Protein AF-A0A8T3QT41-F1 (afdb_monomer)

Solvent-accessible surface area (backbone atoms only — not comparable to full-atom values): 5855 Å² total; per-residue (Å²): 135,84,54,70,52,58,56,43,15,52,53,21,19,53,36,13,30,51,14,40,56,33,34,73,79,41,50,71,59,10,50,48,42,38,47,65,46,46,56,60,19,72,75,37,98,46,26,55,31,20,47,10,18,23,28,29,19,26,12,50,39,44,42,52,52,53,52,53,53,50,53,51,36,54,59,48,43,71,42,91,97,44,83,65,88,76,78,90,54,66,68,60,49,49,51,20,50,51,34,24,52,50,8,49,53,34,41,50,51,51,57,57,53,69,71,76,109

Mean predicted aligned error: 5.55 Å

pLDDT: mean 87.17, std 6.77, range [58.0, 96.62]

Sequence (117 aa):
MIRPAARVWIACLLAGASGGVLTLVLPPLGLLLVAAGALPAVVSDTRYAALGGLLTGLGATWLVLIGAANARCESFNSLPGQECVGPDLGPWLTIGGAMLAAGVLLSVGVLVRGRRS

Secondary structure (DSSP, 8-state):
---HHHHHHHHHHHHHHHHHHHHHH-HHHHHHHHHHHHHHHHHSTTHHHHHHHHHHHHHHHHHHHHHHHHHHHHHHHTSTT----PPP-HHHHHHHHHHHHHHHHHHHHHHHHHHH-

Radius of gyration: 16.99 Å; Cα contacts (8 Å, |Δi|>4): 153; chains: 1; bounding box: 44×25×52 Å

Foldseek 3Di:
DDDPLQVLLQVLLVLLQVLLVCCVVPVVVSVVSLVVQQVVLVVDPSVLSSLLSNLQNNLVNQLVVVVVVVVVQVVQVVDPPGHDDDDDCVVSNVSSVVSNVSSPVSNVVVVVVVVVD

Nearest PDB structures (foldseek):
  6bug-assembly1_C  TM=3.843E-01  e=5.637E+00  Streptococcus thermophilus
  5sv0-assembly2_J  TM=4.053E-01  e=6.990E+00  Escherichia coli DH1

Structure (mmCIF, N/CA/C/O backbone):
data_AF-A0A8T3QT41-F1
#
_entry.id   AF-A0A8T3QT41-F1
#
loop_
_atom_site.group_PDB
_atom_site.id
_atom_site.type_symbol
_atom_site.label_atom_id
_atom_site.label_alt_id
_atom_site.label_comp_id
_atom_site.label_asym_id
_atom_site.label_entity_id
_atom_site.label_seq_id
_atom_site.pdbx_PDB_ins_code
_atom_site.Cartn_x
_atom_site.Cartn_y
_atom_site.Cartn_z
_atom_site.occupancy
_atom_site.B_iso_or_equiv
_atom_site.auth_seq_id
_atom_site.auth_comp_id
_atom_site.auth_asym_id
_atom_site.auth_atom_id
_atom_site.pdbx_PDB_model_num
ATOM 1 N N . MET A 1 1 ? -20.907 13.654 10.951 1.00 62.56 1 MET A N 1
ATOM 2 C CA . MET A 1 1 ? -19.764 13.340 11.841 1.00 62.56 1 MET A CA 1
ATOM 3 C C . MET A 1 1 ? -19.082 12.070 11.350 1.00 62.56 1 MET A C 1
ATOM 5 O O . MET A 1 1 ? -19.752 11.057 11.208 1.00 62.56 1 MET A O 1
ATOM 9 N N . ILE A 1 2 ? -17.786 12.120 11.035 1.00 68.75 2 ILE A N 1
ATOM 10 C CA . ILE A 1 2 ? -17.018 10.940 10.596 1.00 68.75 2 ILE A CA 1
ATOM 11 C C . ILE A 1 2 ? -16.771 10.042 11.816 1.00 68.75 2 ILE A C 1
ATOM 13 O O . ILE A 1 2 ? -16.268 10.532 12.827 1.00 68.75 2 ILE A O 1
ATOM 17 N N . ARG A 1 3 ? -17.116 8.748 11.725 1.00 81.81 3 ARG A N 1
ATOM 18 C CA . ARG A 1 3 ? -16.869 7.759 12.791 1.00 81.81 3 ARG A CA 1
ATOM 19 C C . ARG A 1 3 ? -15.363 7.702 13.125 1.00 81.81 3 ARG A C 1
ATOM 21 O O . ARG A 1 3 ? -14.553 7.774 12.199 1.00 81.81 3 ARG A O 1
ATOM 28 N N . PRO A 1 4 ? -14.962 7.523 14.398 1.00 82.56 4 PRO A N 1
ATOM 29 C CA . PRO A 1 4 ? -13.550 7.515 14.805 1.00 82.56 4 PRO A CA 1
ATOM 30 C C . PRO A 1 4 ? -12.711 6.496 14.017 1.00 82.56 4 PRO A C 1
ATOM 32 O O . PRO A 1 4 ? -11.625 6.826 13.551 1.00 82.56 4 PRO A O 1
ATOM 35 N N . ALA A 1 5 ? -13.268 5.313 13.738 1.00 83.12 5 ALA A N 1
ATOM 36 C CA . ALA A 1 5 ? -12.617 4.282 12.926 1.00 83.12 5 ALA A CA 1
ATOM 37 C C . ALA A 1 5 ? -12.281 4.738 11.493 1.00 83.12 5 ALA A C 1
ATOM 39 O O . ALA A 1 5 ? -11.233 4.377 10.968 1.00 83.12 5 ALA A O 1
ATOM 40 N N . ALA A 1 6 ? -13.133 5.555 10.865 1.00 85.50 6 ALA A N 1
ATOM 41 C CA . ALA A 1 6 ? -12.882 6.057 9.515 1.00 85.50 6 ALA A CA 1
ATOM 42 C C . ALA A 1 6 ? -11.762 7.109 9.500 1.00 85.50 6 ALA A C 1
ATOM 44 O O . ALA A 1 6 ? -10.945 7.112 8.586 1.00 85.50 6 ALA A O 1
ATOM 45 N N . ARG A 1 7 ? -11.669 7.961 10.533 1.00 88.00 7 ARG A N 1
ATOM 46 C CA . ARG A 1 7 ? -10.552 8.916 10.665 1.00 88.00 7 ARG A CA 1
ATOM 47 C C . ARG A 1 7 ? -9.216 8.192 10.819 1.00 88.00 7 ARG A C 1
ATOM 49 O O . ARG A 1 7 ? -8.263 8.541 10.132 1.00 88.00 7 ARG A O 1
ATOM 56 N N . VAL A 1 8 ? -9.175 7.170 11.676 1.00 88.00 8 VAL A N 1
ATOM 57 C CA . VAL A 1 8 ? -7.978 6.342 11.887 1.00 88.00 8 VAL A CA 1
ATOM 58 C C . VAL A 1 8 ? -7.591 5.608 10.603 1.00 88.00 8 VAL A C 1
ATOM 60 O O . VAL A 1 8 ? -6.428 5.633 10.217 1.00 88.00 8 VAL A O 1
ATOM 63 N N . TRP A 1 9 ? -8.563 5.024 9.897 1.00 90.62 9 TRP A N 1
ATOM 64 C CA . TRP A 1 9 ? -8.316 4.359 8.617 1.00 90.62 9 TRP A CA 1
ATOM 65 C C . TRP A 1 9 ? -7.695 5.306 7.582 1.00 90.62 9 TRP A C 1
ATOM 67 O O . TRP A 1 9 ? -6.684 4.959 6.978 1.00 90.62 9 TRP A O 1
ATOM 77 N N . ILE A 1 10 ? -8.242 6.520 7.418 1.00 89.56 10 ILE A N 1
ATOM 78 C CA . ILE A 1 10 ? -7.706 7.521 6.477 1.00 89.56 10 ILE A CA 1
ATOM 79 C C . ILE A 1 10 ? -6.289 7.939 6.883 1.00 89.56 10 ILE A C 1
ATOM 81 O O . ILE A 1 10 ? -5.403 7.980 6.033 1.00 89.56 10 ILE A O 1
ATOM 85 N N . ALA A 1 11 ? -6.055 8.221 8.168 1.00 88.94 11 ALA A N 1
ATOM 86 C CA . ALA A 1 11 ? -4.734 8.610 8.659 1.00 88.94 11 ALA A CA 1
ATOM 87 C C . ALA A 1 11 ? -3.686 7.519 8.389 1.00 88.94 11 ALA A C 1
ATOM 89 O O . ALA A 1 11 ? -2.609 7.809 7.870 1.00 88.94 11 ALA A O 1
ATOM 90 N N . CYS A 1 12 ? -4.021 6.257 8.664 1.00 87.31 12 CYS A N 1
ATOM 91 C CA . CYS A 1 12 ? -3.136 5.129 8.395 1.00 87.31 12 CYS A CA 1
ATOM 92 C C . CYS A 1 12 ? -2.959 4.857 6.896 1.00 87.31 12 CYS A C 1
ATOM 94 O O . CYS A 1 12 ? -1.862 4.492 6.487 1.00 87.31 12 CYS A O 1
ATOM 96 N N . LEU A 1 13 ? -3.983 5.074 6.066 1.00 89.00 13 LEU A N 1
ATOM 97 C CA . LEU A 1 13 ? -3.851 4.989 4.610 1.00 89.00 13 LEU A CA 1
ATOM 98 C C . LEU A 1 13 ? -2.866 6.021 4.078 1.00 89.00 13 LEU A C 1
ATOM 100 O O . LEU A 1 13 ? -1.983 5.673 3.297 1.00 89.00 13 LEU A O 1
ATOM 104 N N . LEU A 1 14 ? -2.979 7.270 4.530 1.00 90.81 14 LEU A N 1
ATOM 105 C CA . LEU A 1 14 ? -2.045 8.325 4.152 1.00 90.81 14 LEU A CA 1
ATOM 106 C C . LEU A 1 14 ? -0.631 8.021 4.657 1.00 90.81 14 LEU A C 1
ATOM 108 O O . LEU A 1 14 ? 0.327 8.210 3.910 1.00 90.81 14 LEU A O 1
ATOM 112 N N . ALA A 1 15 ? -0.488 7.498 5.877 1.00 88.19 15 ALA A N 1
ATOM 113 C CA . ALA A 1 15 ? 0.805 7.070 6.413 1.00 88.19 15 ALA A CA 1
ATOM 114 C C . ALA A 1 15 ? 1.411 5.915 5.597 1.00 88.19 15 ALA A C 1
ATOM 116 O O . ALA A 1 15 ? 2.596 5.942 5.285 1.00 88.19 15 ALA A O 1
ATOM 117 N N . GLY A 1 16 ? 0.603 4.935 5.186 1.00 87.06 16 GLY A N 1
ATOM 118 C CA . GLY A 1 16 ? 1.043 3.827 4.335 1.00 87.06 16 GLY A CA 1
ATOM 119 C C . GLY A 1 16 ? 1.456 4.293 2.940 1.00 87.06 16 GLY A C 1
ATOM 120 O O . GLY A 1 16 ? 2.512 3.902 2.449 1.00 87.06 16 GLY A O 1
ATOM 121 N N . ALA A 1 17 ? 0.666 5.177 2.330 1.00 90.00 17 ALA A N 1
ATOM 122 C CA . ALA A 1 17 ? 0.953 5.724 1.008 1.00 90.00 17 ALA A CA 1
ATOM 123 C C . ALA A 1 17 ? 2.205 6.617 1.010 1.00 90.00 17 ALA A C 1
ATOM 125 O O . ALA A 1 17 ? 3.102 6.441 0.189 1.00 90.00 17 ALA A O 1
ATOM 126 N N . SER A 1 18 ? 2.304 7.551 1.959 1.00 88.31 18 SER A N 1
ATOM 127 C CA . SER A 1 18 ? 3.487 8.412 2.105 1.00 88.31 18 SER A CA 1
ATOM 128 C C . SER A 1 18 ? 4.723 7.611 2.504 1.00 88.31 18 SER A C 1
ATOM 130 O O . SER A 1 18 ? 5.784 7.825 1.925 1.00 88.31 18 SER A O 1
ATOM 132 N N . GLY A 1 19 ? 4.571 6.641 3.410 1.00 84.31 19 GLY A N 1
ATOM 133 C CA . GLY A 1 19 ? 5.605 5.680 3.774 1.00 84.31 19 GLY A CA 1
ATOM 134 C C . GLY A 1 19 ? 6.153 4.967 2.544 1.00 84.31 19 GLY A C 1
ATOM 135 O O . GLY A 1 19 ? 7.352 5.039 2.319 1.00 84.31 19 GLY A O 1
ATOM 136 N N . GLY A 1 20 ? 5.282 4.394 1.704 1.00 81.56 20 GLY A N 1
ATOM 137 C CA . GLY A 1 20 ? 5.666 3.698 0.472 1.00 81.56 20 GLY A CA 1
ATOM 138 C C . GLY A 1 20 ? 6.441 4.563 -0.528 1.00 81.56 20 GLY A C 1
ATOM 139 O O . GLY A 1 20 ? 7.408 4.090 -1.121 1.00 81.56 20 GLY A O 1
ATOM 140 N N . VAL A 1 21 ? 6.063 5.837 -0.685 1.00 85.25 21 VAL A N 1
ATOM 141 C CA . VAL A 1 21 ? 6.826 6.790 -1.513 1.00 85.25 21 VAL A CA 1
ATOM 142 C C . VAL A 1 21 ? 8.167 7.124 -0.861 1.00 85.25 21 VAL A C 1
ATOM 144 O O . VAL A 1 21 ? 9.195 7.138 -1.537 1.00 85.25 21 VAL A O 1
ATOM 147 N N . LEU A 1 22 ? 8.187 7.371 0.450 1.00 85.19 22 LEU A N 1
ATOM 148 C CA . LEU A 1 22 ? 9.419 7.698 1.163 1.00 85.19 22 LEU A CA 1
ATOM 149 C C . LEU A 1 22 ? 10.423 6.550 1.143 1.00 85.19 22 LEU A C 1
ATOM 151 O O . LEU A 1 22 ? 11.612 6.833 1.044 1.00 85.19 22 LEU A O 1
ATOM 155 N N . THR A 1 23 ? 9.995 5.286 1.185 1.00 80.44 23 THR A N 1
ATOM 156 C CA . THR A 1 23 ? 10.925 4.147 1.137 1.00 80.44 23 THR A CA 1
ATOM 157 C C . THR A 1 23 ? 11.733 4.104 -0.157 1.00 80.44 23 THR A C 1
ATOM 159 O O . THR A 1 23 ? 12.845 3.588 -0.147 1.00 80.44 23 THR A O 1
ATOM 162 N N . LEU A 1 24 ? 11.208 4.653 -1.258 1.00 78.69 24 LEU A N 1
ATOM 163 C CA . LEU A 1 24 ? 11.953 4.759 -2.514 1.00 78.69 24 LEU A CA 1
ATOM 164 C C . LEU A 1 24 ? 13.029 5.841 -2.477 1.00 78.69 24 LEU A C 1
ATOM 166 O O . LEU A 1 24 ? 14.089 5.665 -3.067 1.00 78.69 24 LEU A O 1
ATOM 170 N N . VAL A 1 25 ? 12.740 6.973 -1.834 1.00 85.81 25 VAL A N 1
ATOM 171 C CA . VAL A 1 25 ? 13.663 8.116 -1.800 1.00 85.81 25 VAL A CA 1
ATOM 172 C C . VAL A 1 25 ? 14.701 7.923 -0.698 1.00 85.81 25 VAL A C 1
ATOM 174 O O . VAL A 1 25 ? 15.895 8.099 -0.921 1.00 85.81 25 VAL A O 1
ATOM 177 N N . LEU A 1 26 ? 14.240 7.546 0.494 1.00 87.25 26 LEU A N 1
ATOM 178 C CA . LEU A 1 26 ? 15.021 7.331 1.706 1.00 87.25 26 LEU A CA 1
ATOM 179 C C . LEU A 1 26 ? 14.486 6.078 2.431 1.00 87.25 26 LEU A C 1
ATOM 181 O O . LEU A 1 26 ? 13.632 6.194 3.320 1.00 87.25 26 LEU A O 1
ATOM 185 N N . PRO A 1 27 ? 15.016 4.880 2.112 1.00 82.06 27 PRO A N 1
ATOM 186 C CA . PRO A 1 27 ? 14.565 3.612 2.687 1.00 82.06 27 PRO A CA 1
ATOM 187 C C . PRO A 1 27 ? 14.381 3.598 4.218 1.00 82.06 27 PRO A C 1
ATO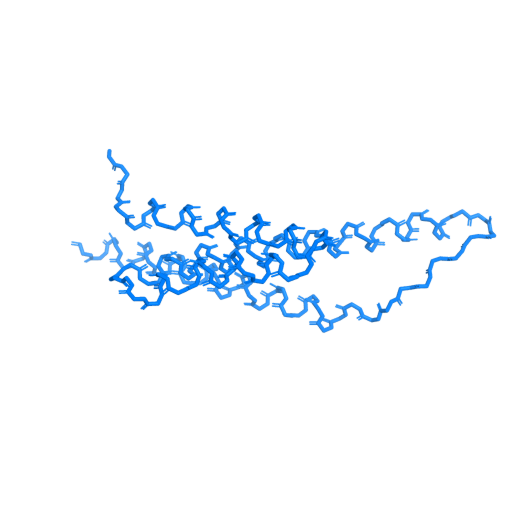M 189 O O . PRO A 1 27 ? 13.318 3.165 4.674 1.00 82.06 27 PRO A O 1
ATOM 192 N N . PRO A 1 28 ? 15.329 4.101 5.042 1.00 83.75 28 PRO A N 1
ATOM 193 C CA . PRO A 1 28 ? 15.175 4.049 6.498 1.00 83.75 28 PRO A CA 1
ATOM 194 C C . PRO A 1 28 ? 14.049 4.955 7.018 1.00 83.75 28 PRO A C 1
ATOM 196 O O . PRO A 1 28 ? 13.374 4.602 7.983 1.00 83.75 28 PRO A O 1
ATOM 199 N N . LEU A 1 29 ? 13.804 6.100 6.370 1.00 77.75 29 LEU A N 1
ATOM 200 C CA . LEU A 1 29 ? 12.734 7.028 6.748 1.00 77.75 29 LEU A CA 1
ATOM 201 C C . LEU A 1 29 ? 11.352 6.473 6.395 1.00 77.75 29 LEU A C 1
ATOM 203 O O . LEU A 1 29 ? 10.436 6.582 7.207 1.00 77.75 29 LEU A O 1
ATOM 207 N N . GLY A 1 30 ? 11.209 5.835 5.229 1.00 78.56 30 GLY A N 1
ATOM 208 C CA . GLY A 1 30 ? 9.965 5.154 4.855 1.00 78.56 30 GLY A CA 1
ATOM 209 C C . GLY A 1 30 ? 9.597 4.048 5.847 1.00 78.56 30 GLY A C 1
ATOM 210 O O . GLY A 1 30 ? 8.468 4.004 6.336 1.00 78.56 30 GLY A O 1
ATOM 211 N N . LEU A 1 31 ? 10.575 3.219 6.231 1.00 79.56 31 LEU A N 1
ATOM 212 C CA . LEU A 1 31 ? 10.398 2.181 7.254 1.00 79.56 31 LEU A CA 1
ATOM 213 C C . LEU A 1 31 ? 10.005 2.758 8.618 1.00 79.56 31 LEU A C 1
ATOM 215 O O . LEU A 1 31 ? 9.095 2.230 9.257 1.00 79.56 31 LEU A O 1
ATOM 219 N N . LEU A 1 32 ? 10.635 3.856 9.048 1.00 81.69 32 LEU A N 1
ATOM 220 C CA . LEU A 1 32 ? 10.275 4.554 10.287 1.00 81.69 32 LEU A CA 1
ATOM 221 C C . LEU A 1 32 ? 8.835 5.068 10.261 1.00 81.69 32 LEU A C 1
ATOM 223 O O . LEU A 1 32 ? 8.134 4.952 11.261 1.00 81.69 32 LEU A O 1
ATOM 227 N N . LEU A 1 33 ? 8.374 5.601 9.130 1.00 79.88 33 LEU A N 1
ATOM 228 C CA . LEU A 1 33 ? 7.021 6.142 8.987 1.00 79.88 33 LEU A CA 1
ATOM 229 C C . LEU A 1 33 ? 5.967 5.028 8.999 1.00 79.88 33 LEU A C 1
ATOM 231 O O . LEU A 1 33 ? 4.942 5.144 9.674 1.00 79.88 33 LEU A O 1
ATOM 235 N N . VAL A 1 34 ? 6.259 3.907 8.334 1.00 79.75 34 VAL A N 1
ATOM 236 C CA . VAL A 1 34 ? 5.425 2.700 8.401 1.00 79.75 34 VAL A CA 1
ATOM 237 C C . VAL A 1 34 ? 5.398 2.143 9.826 1.00 79.75 34 VAL A C 1
ATOM 239 O O . VAL A 1 34 ? 4.318 1.837 10.325 1.00 79.75 34 VAL A O 1
ATOM 242 N N . ALA A 1 35 ? 6.539 2.067 10.517 1.00 81.31 35 ALA A N 1
ATOM 243 C CA . ALA A 1 35 ? 6.611 1.605 11.905 1.00 81.31 35 ALA A CA 1
ATOM 244 C C . ALA A 1 35 ? 5.859 2.539 12.868 1.00 81.31 35 ALA A C 1
ATOM 246 O O . ALA A 1 35 ? 5.107 2.068 13.723 1.00 81.31 35 ALA A O 1
ATOM 247 N N . ALA A 1 36 ? 5.997 3.854 12.689 1.00 79.38 36 ALA A N 1
ATOM 248 C CA . ALA A 1 36 ? 5.290 4.871 13.462 1.00 79.38 36 ALA A CA 1
ATOM 249 C C . ALA A 1 36 ? 3.775 4.841 13.221 1.00 79.38 36 ALA A C 1
ATOM 251 O O . ALA A 1 36 ? 3.017 5.166 14.129 1.00 79.38 36 ALA A O 1
ATOM 252 N N . GLY A 1 37 ? 3.320 4.430 12.034 1.00 74.88 37 GLY A N 1
ATOM 253 C CA . GLY A 1 37 ? 1.905 4.170 11.758 1.00 74.88 37 GLY A CA 1
ATOM 254 C C . GLY A 1 37 ? 1.424 2.816 12.291 1.00 74.88 37 GLY A C 1
ATOM 255 O O . GLY A 1 37 ? 0.295 2.704 12.768 1.00 74.88 37 GLY A O 1
ATOM 256 N N . ALA A 1 38 ? 2.276 1.790 12.242 1.00 78.88 38 ALA A N 1
ATOM 257 C CA . ALA A 1 38 ? 1.955 0.430 12.658 1.00 78.88 38 ALA A CA 1
ATOM 258 C C . ALA A 1 38 ? 1.845 0.296 14.180 1.00 78.88 38 ALA A C 1
ATOM 260 O O . ALA A 1 38 ? 0.876 -0.279 14.662 1.00 78.88 38 ALA A O 1
ATOM 261 N N . LEU A 1 39 ? 2.786 0.856 14.945 1.00 79.75 39 LEU A N 1
ATOM 262 C CA . LEU A 1 39 ? 2.803 0.785 16.411 1.00 79.75 39 LEU A CA 1
ATOM 263 C C . LEU A 1 39 ? 1.478 1.231 17.058 1.00 79.75 39 LEU A C 1
ATOM 265 O O . LEU A 1 39 ? 0.852 0.406 17.726 1.00 79.75 39 LEU A O 1
ATOM 269 N N . PRO A 1 40 ? 0.983 2.465 16.833 1.00 72.12 40 PRO A N 1
ATOM 270 C CA . PRO A 1 40 ? -0.298 2.912 17.372 1.00 72.12 40 PRO A CA 1
ATOM 271 C C . PRO A 1 40 ? -1.484 2.131 16.789 1.00 72.12 40 PRO A C 1
ATOM 273 O O . PRO A 1 40 ? -2.490 1.951 17.476 1.00 72.12 40 PRO A O 1
ATOM 276 N N . ALA A 1 41 ? -1.371 1.610 15.560 1.00 75.88 41 ALA A N 1
ATOM 277 C CA . ALA A 1 41 ? -2.394 0.743 14.985 1.00 75.88 41 ALA A CA 1
ATOM 278 C C . ALA A 1 41 ? -2.580 -0.539 15.809 1.00 75.88 41 ALA A C 1
ATOM 280 O O . ALA A 1 41 ? -3.723 -0.933 16.037 1.00 75.88 41 ALA A O 1
ATOM 281 N N . VAL A 1 42 ? -1.498 -1.160 16.301 1.00 78.44 42 VAL A N 1
ATOM 282 C CA . VAL A 1 42 ? -1.585 -2.420 17.064 1.00 78.44 42 VAL A CA 1
ATOM 283 C C . VAL A 1 42 ? -2.180 -2.219 18.461 1.00 78.44 42 VAL A C 1
ATOM 285 O O . VAL A 1 42 ? -2.887 -3.100 18.947 1.00 78.44 42 VAL A O 1
ATOM 288 N N . VAL A 1 43 ? -1.933 -1.065 19.093 1.00 82.38 43 VAL A N 1
ATOM 289 C CA . VAL A 1 43 ? -2.401 -0.775 20.464 1.00 82.38 43 VAL A CA 1
ATOM 290 C C . VAL A 1 43 ? -3.774 -0.098 20.537 1.00 82.38 43 VAL A C 1
ATOM 292 O O . VAL A 1 43 ? -4.326 0.022 21.625 1.00 82.38 43 VAL A O 1
ATOM 295 N N . SER A 1 44 ? -4.355 0.335 19.412 1.00 79.88 44 SER A N 1
ATOM 296 C CA . SER A 1 44 ? -5.677 0.982 19.406 1.00 79.88 44 SER A CA 1
ATOM 297 C C . SER A 1 44 ? -6.841 -0.020 19.374 1.00 79.88 44 SER A C 1
ATOM 299 O O . SER A 1 44 ? -6.788 -1.033 18.673 1.00 79.88 44 SER A O 1
ATOM 301 N N . ASP A 1 45 ? -7.969 0.325 20.002 1.00 83.25 45 ASP A N 1
ATOM 302 C CA . ASP A 1 45 ? -9.234 -0.426 19.862 1.00 83.25 45 ASP A CA 1
ATOM 303 C C . ASP A 1 45 ? -9.726 -0.485 18.403 1.00 83.25 45 ASP A C 1
ATOM 305 O O . ASP A 1 45 ? -10.470 -1.376 17.990 1.00 83.25 45 ASP A O 1
ATOM 309 N N . THR A 1 46 ? -9.252 0.448 17.574 1.00 85.31 46 THR A N 1
ATOM 310 C CA . THR A 1 46 ? -9.523 0.540 16.136 1.00 85.31 46 THR A CA 1
ATOM 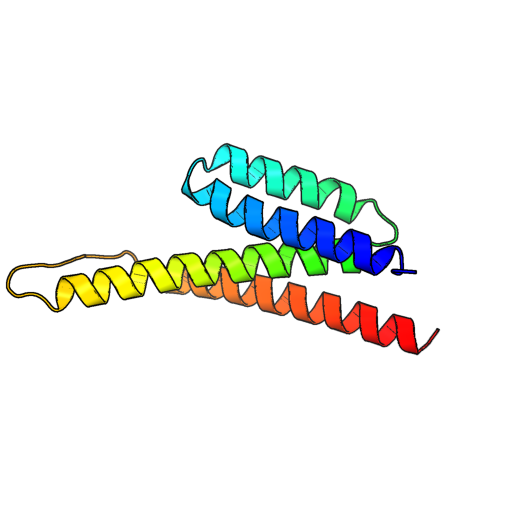311 C C . THR A 1 46 ? -8.506 -0.204 15.263 1.00 85.31 46 THR A C 1
ATOM 313 O O . THR A 1 46 ? -8.416 0.076 14.064 1.00 85.31 46 THR A O 1
ATOM 316 N N . ARG A 1 47 ? -7.766 -1.174 15.820 1.00 87.75 47 ARG A N 1
ATOM 317 C CA . ARG A 1 47 ? -6.659 -1.889 15.151 1.00 87.75 47 ARG A CA 1
ATOM 318 C C . ARG A 1 47 ? -6.942 -2.368 13.730 1.00 87.75 47 ARG A C 1
ATOM 320 O O . ARG A 1 47 ? -6.111 -2.196 12.848 1.00 87.75 47 ARG A O 1
ATOM 327 N N . TYR A 1 48 ? -8.127 -2.920 13.471 1.00 87.81 48 TYR A N 1
ATOM 328 C CA . TYR A 1 48 ? -8.473 -3.427 12.139 1.00 87.81 48 TYR A CA 1
ATOM 329 C C . TYR A 1 48 ? -8.665 -2.306 11.112 1.00 87.81 48 TYR A C 1
ATOM 331 O O . TYR A 1 48 ? -8.317 -2.482 9.948 1.00 87.81 48 TYR A O 1
ATOM 339 N N . ALA A 1 49 ? -9.181 -1.147 11.535 1.00 87.06 49 ALA A N 1
ATOM 340 C CA . ALA A 1 49 ? -9.311 0.022 10.668 1.00 87.06 49 ALA A CA 1
ATOM 341 C C . ALA A 1 49 ? -7.928 0.626 10.378 1.00 87.06 49 ALA A C 1
ATOM 343 O O . ALA A 1 49 ? -7.615 0.943 9.236 1.00 87.06 49 ALA A O 1
ATOM 344 N N . ALA A 1 50 ? -7.078 0.717 11.401 1.00 88.25 50 ALA A N 1
ATOM 345 C CA . ALA A 1 50 ? -5.721 1.229 11.268 1.00 88.25 50 ALA A CA 1
ATOM 346 C C . ALA A 1 50 ? -4.856 0.347 10.343 1.00 88.25 50 ALA A C 1
ATOM 348 O O . ALA A 1 50 ? -4.302 0.834 9.358 1.00 88.25 50 ALA A O 1
ATOM 349 N N . LEU A 1 51 ? -4.817 -0.968 10.592 1.00 90.81 51 LEU A N 1
ATOM 350 C CA . LEU A 1 51 ? -4.096 -1.932 9.751 1.00 90.81 51 LEU A CA 1
ATOM 351 C C . LEU A 1 51 ? -4.668 -2.001 8.331 1.00 90.81 51 LEU A C 1
ATOM 353 O O . LEU A 1 51 ? -3.904 -2.061 7.371 1.00 90.81 51 LEU A O 1
ATOM 357 N N . GLY A 1 52 ? -5.998 -1.950 8.193 1.00 90.88 52 GLY A N 1
ATOM 358 C CA . GLY A 1 52 ? -6.664 -1.922 6.893 1.00 90.88 52 GLY A CA 1
ATOM 359 C C . GLY A 1 52 ? -6.215 -0.733 6.046 1.00 90.88 52 GLY A C 1
ATOM 360 O O . GLY A 1 52 ? -5.816 -0.920 4.898 1.00 90.88 52 GLY A O 1
ATOM 361 N N . GLY A 1 53 ? -6.206 0.470 6.626 1.00 89.19 53 GLY A N 1
ATOM 362 C CA . GLY A 1 53 ? -5.726 1.677 5.954 1.00 89.19 53 GLY A CA 1
ATOM 363 C C . GLY A 1 53 ? -4.247 1.576 5.588 1.00 89.19 53 GLY A C 1
ATOM 364 O O . GLY A 1 53 ? -3.897 1.747 4.421 1.00 89.19 53 GLY A O 1
ATOM 365 N N . LEU A 1 54 ? -3.396 1.216 6.556 1.00 90.81 54 LEU A N 1
ATOM 366 C CA . LEU A 1 54 ? -1.943 1.130 6.376 1.00 90.81 54 LEU A CA 1
ATOM 367 C C . LEU A 1 54 ? -1.547 0.159 5.256 1.00 90.81 54 LEU A C 1
ATOM 369 O O . LEU A 1 54 ? -0.799 0.537 4.356 1.00 90.81 54 LEU A O 1
ATOM 373 N N . LEU A 1 55 ? -2.073 -1.069 5.287 1.00 92.62 55 LEU A N 1
ATOM 374 C CA . LEU A 1 55 ? -1.771 -2.101 4.292 1.00 92.62 55 LEU A CA 1
ATOM 375 C C . LEU A 1 55 ? -2.316 -1.745 2.907 1.00 92.62 55 LEU A C 1
ATOM 377 O O . LEU A 1 55 ? -1.642 -1.992 1.910 1.00 92.62 55 LEU A O 1
ATOM 381 N N . THR A 1 56 ? -3.500 -1.128 2.844 1.00 94.44 56 THR A N 1
ATOM 382 C CA . THR A 1 56 ? -4.08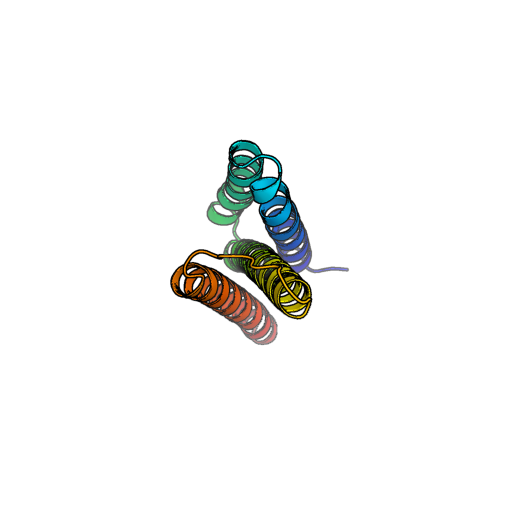1 -0.667 1.575 1.00 94.44 56 THR A CA 1
ATOM 383 C C . THR A 1 56 ? -3.221 0.429 0.957 1.00 94.44 56 THR A C 1
ATOM 385 O O . THR A 1 56 ? -2.855 0.327 -0.210 1.00 94.44 56 THR A O 1
ATOM 388 N N . GLY A 1 57 ? -2.862 1.456 1.735 1.00 91.94 57 GLY A N 1
ATOM 389 C CA . GLY A 1 57 ? -2.033 2.563 1.258 1.00 91.94 57 GLY A CA 1
ATOM 390 C C . GLY A 1 57 ? -0.650 2.091 0.819 1.00 91.94 57 GLY A C 1
ATOM 391 O O . GLY A 1 57 ? -0.227 2.376 -0.297 1.00 91.94 57 GLY A O 1
ATOM 392 N N . LEU A 1 58 ? 0.024 1.304 1.662 1.00 90.00 58 LEU A N 1
ATOM 393 C CA . LEU A 1 58 ? 1.362 0.796 1.372 1.00 90.00 58 LEU A CA 1
ATOM 394 C C . LEU A 1 58 ? 1.366 -0.156 0.166 1.00 90.00 58 LEU A C 1
ATOM 396 O O . LEU A 1 58 ? 2.179 0.016 -0.738 1.00 90.00 58 LEU A O 1
ATOM 400 N N . GLY A 1 59 ? 0.436 -1.118 0.117 1.00 92.69 59 GLY A N 1
ATOM 401 C CA . GLY A 1 59 ? 0.319 -2.070 -0.989 1.00 92.69 59 GLY A CA 1
ATOM 402 C C . GLY A 1 59 ? -0.033 -1.395 -2.317 1.00 92.69 59 GLY A C 1
ATOM 403 O O . GLY A 1 59 ? 0.604 -1.676 -3.331 1.00 92.69 59 GLY A O 1
ATOM 404 N N . ALA A 1 60 ? -0.990 -0.460 -2.318 1.00 93.88 60 ALA A N 1
ATOM 405 C CA . ALA A 1 60 ? -1.369 0.279 -3.523 1.00 93.88 60 ALA A CA 1
ATOM 406 C C . ALA A 1 60 ? -0.207 1.125 -4.054 1.00 93.88 60 ALA A C 1
ATOM 408 O O . ALA A 1 60 ? 0.123 1.045 -5.236 1.00 93.88 60 ALA A O 1
ATOM 409 N N . THR A 1 61 ? 0.444 1.898 -3.182 1.00 92.44 61 THR A N 1
ATOM 410 C CA . THR A 1 61 ? 1.588 2.724 -3.569 1.00 92.44 61 THR A CA 1
ATOM 411 C C . THR A 1 61 ? 2.732 1.868 -4.105 1.00 92.44 61 THR A C 1
ATOM 413 O O . THR A 1 61 ? 3.259 2.171 -5.172 1.00 92.44 61 THR A O 1
ATOM 416 N N . TRP A 1 62 ? 3.070 0.766 -3.433 1.00 89.69 62 TRP A N 1
ATOM 417 C CA . TRP A 1 62 ? 4.124 -0.152 -3.873 1.00 89.69 62 TRP A CA 1
ATOM 418 C C . TRP A 1 62 ? 3.873 -0.707 -5.282 1.00 89.69 62 TRP A C 1
ATOM 420 O O . TRP A 1 62 ? 4.748 -0.635 -6.146 1.00 89.69 62 TRP A O 1
ATOM 430 N N . LEU A 1 63 ? 2.657 -1.196 -5.543 1.00 93.06 63 LEU A N 1
ATOM 431 C CA . LEU A 1 63 ? 2.277 -1.733 -6.852 1.00 93.06 63 LEU A CA 1
ATOM 432 C C . LEU A 1 63 ? 2.303 -0.668 -7.951 1.00 93.06 63 LEU A C 1
ATOM 434 O O . LEU A 1 63 ? 2.801 -0.937 -9.043 1.00 93.06 63 LEU A O 1
ATOM 438 N N . VAL A 1 64 ? 1.807 0.540 -7.668 1.00 94.19 64 VAL A N 1
ATOM 439 C CA . VAL A 1 64 ? 1.834 1.657 -8.626 1.00 94.19 64 VAL A CA 1
ATOM 440 C C . VAL A 1 64 ? 3.268 2.021 -8.994 1.00 94.19 64 VAL A C 1
ATOM 442 O O . VAL A 1 64 ? 3.563 2.229 -10.168 1.00 94.19 64 VAL A O 1
ATOM 445 N N . LEU A 1 65 ? 4.168 2.073 -8.014 1.00 89.44 65 LEU A N 1
ATOM 446 C CA . LEU A 1 65 ? 5.563 2.441 -8.237 1.00 89.44 65 LEU A CA 1
ATOM 447 C C . LEU A 1 65 ? 6.309 1.393 -9.066 1.00 89.44 65 LEU A C 1
ATOM 449 O O . LEU A 1 65 ? 6.987 1.754 -10.028 1.00 89.44 65 LEU A O 1
ATOM 453 N N . ILE A 1 66 ? 6.142 0.108 -8.743 1.00 91.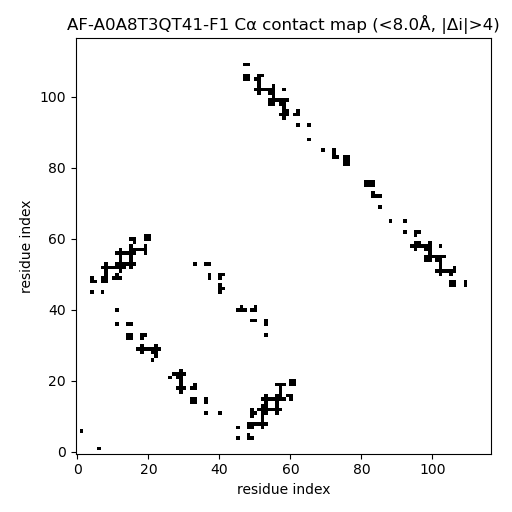00 66 ILE A N 1
ATOM 454 C CA . ILE A 1 66 ? 6.739 -0.987 -9.519 1.00 91.00 66 ILE A CA 1
ATOM 455 C C . ILE A 1 66 ? 6.163 -1.020 -10.935 1.00 91.00 66 ILE A C 1
ATOM 457 O O . ILE A 1 66 ? 6.920 -1.095 -11.901 1.00 91.00 66 ILE A O 1
ATOM 461 N N . GLY A 1 67 ? 4.839 -0.916 -11.073 1.00 92.38 67 GLY A N 1
ATOM 462 C CA . GLY A 1 67 ? 4.180 -0.889 -12.378 1.00 92.38 67 GLY A CA 1
ATOM 463 C C . GLY A 1 67 ? 4.648 0.287 -13.238 1.00 92.38 67 GLY A C 1
ATOM 464 O O . GLY A 1 67 ? 4.955 0.106 -14.414 1.00 92.38 67 GLY A O 1
ATOM 465 N N . ALA A 1 68 ? 4.782 1.477 -12.646 1.00 91.19 68 ALA A N 1
ATOM 466 C CA . ALA A 1 68 ? 5.289 2.659 -13.335 1.00 91.19 68 ALA A CA 1
ATOM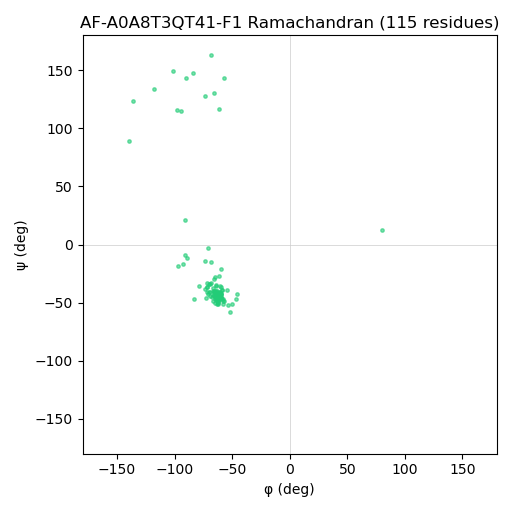 467 C C . ALA A 1 68 ? 6.761 2.507 -13.750 1.00 91.19 68 ALA A C 1
ATOM 469 O O . ALA A 1 68 ? 7.125 2.915 -14.853 1.00 91.19 68 ALA A O 1
ATOM 470 N N . ALA A 1 69 ? 7.605 1.916 -12.900 1.00 90.38 69 ALA A N 1
ATOM 471 C CA . ALA A 1 69 ? 8.999 1.633 -13.238 1.00 90.38 69 ALA A CA 1
ATOM 472 C C . ALA A 1 69 ? 9.103 0.632 -14.401 1.00 90.38 69 ALA A C 1
ATOM 474 O O . ALA A 1 69 ? 9.845 0.875 -15.353 1.00 90.38 69 ALA A O 1
ATOM 475 N N . ASN A 1 70 ? 8.303 -0.437 -14.366 1.00 92.06 70 ASN A N 1
ATOM 476 C CA . ASN A 1 70 ? 8.262 -1.444 -15.424 1.00 92.06 70 ASN A CA 1
ATOM 477 C C . ASN A 1 70 ? 7.816 -0.844 -16.766 1.00 92.06 70 ASN A C 1
ATOM 479 O O . ASN A 1 70 ? 8.502 -1.008 -17.771 1.00 92.06 70 ASN A O 1
ATOM 483 N N . ALA A 1 71 ? 6.727 -0.067 -16.767 1.00 92.38 71 ALA A N 1
ATOM 484 C CA . ALA A 1 71 ? 6.223 0.595 -17.971 1.00 92.38 71 ALA A CA 1
ATOM 485 C C . ALA A 1 71 ? 7.245 1.574 -18.578 1.00 92.38 71 ALA A C 1
ATOM 487 O O . ALA A 1 71 ? 7.359 1.685 -19.798 1.00 92.38 71 ALA A O 1
ATOM 488 N N . ARG A 1 72 ? 8.030 2.269 -17.740 1.00 91.56 72 ARG A N 1
ATOM 489 C CA . ARG A 1 72 ? 9.115 3.139 -18.220 1.00 91.56 72 ARG A CA 1
ATOM 490 C C . ARG A 1 72 ? 10.229 2.344 -18.893 1.00 91.56 72 ARG A C 1
ATOM 492 O O . ARG A 1 72 ? 10.683 2.760 -19.955 1.00 91.56 72 ARG A O 1
ATOM 499 N N . CYS A 1 73 ? 10.642 1.213 -18.329 1.00 91.50 73 CYS A N 1
ATOM 500 C CA . CYS A 1 73 ? 11.654 0.370 -18.967 1.00 91.50 73 CYS A CA 1
ATOM 501 C C . CYS A 1 73 ? 11.164 -0.252 -20.274 1.00 91.50 73 CYS A C 1
ATOM 503 O O . CYS A 1 73 ? 11.902 -0.243 -21.253 1.00 91.50 73 CYS A O 1
ATOM 505 N N . GLU A 1 74 ? 9.910 -0.695 -20.336 1.00 91.00 74 GLU A N 1
ATOM 506 C CA . GLU A 1 74 ? 9.305 -1.166 -21.585 1.00 91.00 74 GLU A CA 1
ATOM 507 C C . GLU A 1 74 ? 9.285 -0.061 -22.653 1.00 91.00 74 GLU A C 1
ATOM 509 O O . GLU A 1 74 ? 9.682 -0.289 -23.795 1.00 91.00 74 GLU A O 1
ATOM 514 N N . SER A 1 75 ? 8.927 1.170 -22.266 1.00 91.75 75 SER A N 1
ATOM 515 C CA . SER A 1 75 ? 8.970 2.313 -23.182 1.00 91.75 75 SER A CA 1
ATOM 516 C C . SER A 1 75 ? 10.388 2.640 -23.661 1.00 91.75 75 SER A C 1
ATOM 518 O O . SER A 1 75 ? 10.560 2.973 -24.827 1.00 91.75 75 SER A O 1
ATOM 520 N N . PHE A 1 76 ? 11.409 2.488 -22.812 1.00 92.56 76 PHE A N 1
ATOM 521 C CA . PHE A 1 76 ? 12.812 2.704 -23.176 1.00 92.56 76 PHE A CA 1
ATOM 522 C C . PHE A 1 76 ? 13.316 1.629 -24.152 1.00 92.56 76 PHE A C 1
ATOM 524 O O . PHE A 1 76 ? 13.953 1.950 -25.151 1.00 92.56 76 PHE A O 1
ATOM 531 N N . ASN A 1 77 ? 12.932 0.369 -23.929 1.00 92.38 77 ASN A N 1
ATOM 532 C CA . ASN A 1 77 ? 13.285 -0.770 -24.789 1.00 92.38 77 ASN A CA 1
ATOM 533 C C . ASN A 1 77 ? 1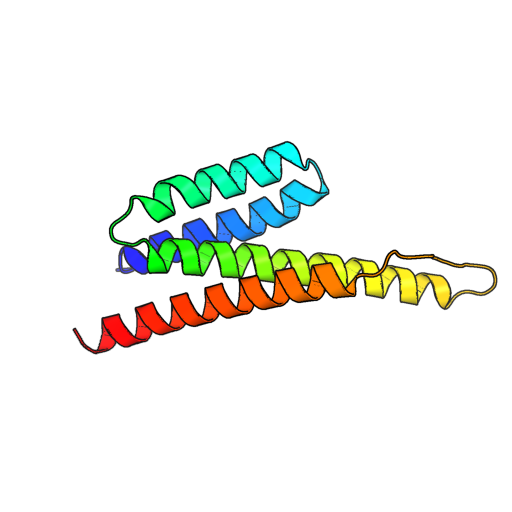2.616 -0.727 -26.167 1.00 92.38 77 ASN A C 1
ATOM 535 O O . ASN A 1 77 ? 13.012 -1.459 -27.069 1.00 92.3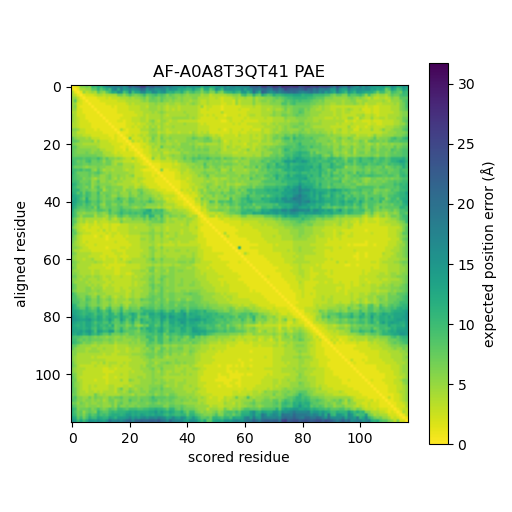8 77 ASN A O 1
ATOM 539 N N . SER A 1 78 ? 11.593 0.112 -26.340 1.00 91.69 78 SER A N 1
ATOM 540 C CA . SER A 1 78 ? 10.952 0.304 -27.641 1.00 91.69 78 SER A CA 1
ATOM 541 C C . SER A 1 78 ? 11.807 1.116 -28.626 1.00 91.69 78 SER A C 1
ATOM 543 O O . SER A 1 78 ? 11.513 1.118 -29.823 1.00 91.69 78 SER A O 1
ATOM 545 N N . LEU A 1 79 ? 12.866 1.793 -28.153 1.00 93.56 79 LEU A N 1
ATOM 546 C CA . LEU A 1 79 ? 13.777 2.567 -28.996 1.00 93.56 79 LEU A CA 1
ATOM 547 C C . LEU A 1 79 ? 14.950 1.707 -29.509 1.00 93.56 79 LEU A C 1
ATOM 549 O O . LEU A 1 79 ? 15.493 0.883 -28.774 1.00 93.56 79 LEU A O 1
ATOM 553 N N . PRO A 1 80 ? 15.405 1.919 -30.758 1.00 93.06 80 PRO A N 1
ATOM 554 C CA . PRO A 1 80 ? 16.511 1.155 -31.325 1.00 93.06 80 PRO A CA 1
ATOM 555 C C . PRO A 1 80 ? 17.832 1.430 -30.590 1.00 93.06 80 PRO A C 1
ATOM 557 O O . PRO A 1 80 ? 18.233 2.581 -30.416 1.00 93.06 80 PRO A O 1
ATOM 560 N N . GLY A 1 81 ? 18.534 0.358 -30.208 1.00 91.50 81 GLY A N 1
ATOM 561 C CA . GLY A 1 81 ? 19.848 0.421 -29.555 1.00 91.50 81 GLY A CA 1
ATOM 562 C C . GLY A 1 81 ? 19.812 0.723 -28.053 1.00 91.50 81 GLY A C 1
ATOM 563 O O . GLY A 1 81 ? 20.856 1.038 -27.483 1.00 91.50 81 GLY A O 1
ATOM 564 N N . GLN A 1 82 ? 18.640 0.648 -27.416 1.00 92.25 82 GLN A N 1
ATOM 565 C CA . GLN A 1 82 ? 18.468 0.857 -25.980 1.00 92.25 82 GLN A CA 1
ATOM 566 C C . GLN A 1 82 ? 17.930 -0.405 -25.301 1.00 92.25 82 GLN A C 1
ATOM 568 O O . GLN A 1 82 ? 16.976 -1.011 -25.775 1.00 92.25 82 GLN A O 1
ATOM 573 N N . GLU A 1 83 ? 18.530 -0.775 -24.167 1.00 90.25 83 GLU A N 1
ATOM 574 C CA . GLU A 1 83 ? 18.071 -1.882 -23.327 1.00 90.25 83 GLU A CA 1
ATOM 575 C C . GLU A 1 83 ? 18.107 -1.467 -21.847 1.00 90.25 83 GLU A C 1
ATOM 577 O O . GLU A 1 83 ? 19.137 -1.068 -21.303 1.00 90.25 83 GLU A O 1
ATOM 582 N N . CYS A 1 84 ? 16.960 -1.562 -21.188 1.00 90.88 84 CYS A N 1
ATOM 583 C CA . CYS A 1 84 ? 16.782 -1.565 -19.749 1.00 90.88 84 CYS A CA 1
ATOM 584 C C . CYS A 1 84 ? 16.658 -3.023 -19.298 1.00 90.88 84 CYS A C 1
ATOM 586 O O . CYS A 1 84 ? 15.688 -3.711 -19.632 1.00 90.88 84 CYS A O 1
ATOM 588 N N . VAL A 1 85 ? 17.626 -3.467 -18.497 1.00 89.62 85 VAL A N 1
ATOM 589 C CA . VAL A 1 85 ? 17.583 -4.750 -17.790 1.00 89.62 85 VAL A CA 1
ATOM 590 C C . VAL A 1 85 ? 17.036 -4.509 -16.385 1.00 89.62 85 VAL A C 1
ATOM 592 O O . VAL A 1 85 ? 17.655 -3.813 -15.580 1.00 89.62 85 VAL A O 1
ATOM 595 N N . GLY A 1 86 ? 15.864 -5.075 -16.097 1.00 84.62 86 GLY A N 1
ATOM 596 C CA . GLY A 1 86 ? 15.231 -5.030 -14.779 1.00 84.62 86 GLY A CA 1
ATOM 597 C C . GLY A 1 86 ? 15.412 -6.341 -14.001 1.00 84.62 86 GLY A C 1
ATOM 598 O O . GLY A 1 86 ? 15.494 -7.404 -14.617 1.00 84.62 86 GLY A O 1
ATOM 599 N N . PRO A 1 87 ? 15.468 -6.300 -12.658 1.00 88.00 87 PRO A N 1
ATOM 600 C CA . PRO A 1 87 ? 15.413 -7.506 -11.832 1.00 88.00 87 PRO A CA 1
ATOM 601 C C . PRO A 1 87 ? 14.027 -8.169 -11.905 1.00 88.00 87 PRO A C 1
ATOM 603 O O . PRO A 1 87 ? 13.047 -7.525 -12.276 1.00 88.00 87 PRO A O 1
ATOM 606 N N . ASP A 1 88 ? 13.925 -9.436 -11.488 1.00 89.19 88 ASP A N 1
ATOM 607 C CA . ASP A 1 88 ? 12.630 -10.115 -11.369 1.00 89.19 88 ASP A CA 1
ATOM 608 C C . ASP A 1 88 ? 11.721 -9.396 -10.353 1.00 89.19 88 ASP A C 1
ATOM 610 O O . ASP A 1 88 ? 12.023 -9.289 -9.159 1.00 89.19 88 ASP A O 1
ATOM 614 N N . LEU A 1 89 ? 10.595 -8.879 -10.850 1.00 91.19 89 LEU A N 1
ATOM 615 C CA . LEU A 1 89 ? 9.603 -8.133 -10.074 1.00 91.19 89 LEU A CA 1
ATOM 616 C C . LEU A 1 89 ? 8.531 -9.046 -9.465 1.00 91.19 89 LEU A C 1
ATOM 618 O O . LEU A 1 89 ? 7.769 -8.586 -8.609 1.00 91.19 89 LEU A O 1
ATOM 622 N N . GLY A 1 90 ? 8.460 -10.320 -9.871 1.00 92.94 90 GLY A N 1
ATOM 623 C CA . GLY A 1 90 ? 7.428 -11.269 -9.442 1.00 92.94 90 GLY A CA 1
ATOM 624 C C . GLY A 1 90 ? 7.241 -11.341 -7.918 1.00 92.94 90 GLY A C 1
ATOM 625 O O . GLY A 1 90 ? 6.113 -11.155 -7.438 1.00 92.94 90 GLY A O 1
ATOM 626 N N . PRO A 1 91 ? 8.313 -11.520 -7.122 1.00 93.19 91 PRO A N 1
ATOM 627 C CA . PRO A 1 91 ? 8.218 -11.553 -5.663 1.00 93.19 91 PRO A CA 1
ATOM 628 C C . PRO A 1 91 ? 7.659 -10.251 -5.074 1.00 93.19 91 PRO A C 1
ATOM 630 O O . PRO A 1 91 ? 6.794 -10.273 -4.198 1.00 93.19 91 PRO A O 1
ATOM 633 N N . TRP A 1 92 ? 8.096 -9.104 -5.592 1.00 89.75 92 TRP A N 1
ATOM 634 C CA . TRP A 1 92 ? 7.703 -7.788 -5.088 1.00 89.75 92 TRP A CA 1
ATOM 635 C C . TRP A 1 92 ? 6.257 -7.427 -5.430 1.00 89.75 92 TRP A C 1
ATOM 637 O O . TRP A 1 92 ? 5.558 -6.842 -4.597 1.00 89.75 92 TRP A O 1
ATOM 647 N N . LEU A 1 93 ? 5.789 -7.815 -6.619 1.00 92.44 93 LEU A N 1
ATOM 648 C CA . LEU A 1 93 ? 4.385 -7.701 -7.018 1.00 92.44 93 LEU A CA 1
ATOM 649 C C . LEU A 1 93 ? 3.492 -8.598 -6.158 1.00 92.44 93 LEU A C 1
ATOM 651 O O . LEU A 1 93 ? 2.423 -8.169 -5.726 1.00 92.44 93 LEU A O 1
ATOM 655 N N . THR A 1 94 ? 3.951 -9.812 -5.849 1.00 95.19 94 THR A N 1
ATOM 656 C CA . THR A 1 94 ? 3.215 -10.753 -4.993 1.00 95.19 94 THR A CA 1
ATOM 657 C C . THR A 1 94 ? 3.056 -10.201 -3.577 1.00 95.19 94 THR A C 1
ATOM 659 O O . THR A 1 94 ? 1.951 -10.212 -3.035 1.00 95.19 94 THR A O 1
ATOM 662 N N . ILE A 1 95 ? 4.128 -9.651 -2.995 1.00 92.19 95 ILE A N 1
ATOM 663 C CA . ILE A 1 95 ? 4.092 -9.021 -1.666 1.00 92.19 95 ILE A CA 1
ATOM 664 C C . ILE A 1 95 ? 3.146 -7.812 -1.667 1.00 92.19 95 ILE A C 1
ATOM 666 O O . ILE A 1 95 ? 2.251 -7.738 -0.823 1.00 92.19 95 ILE A O 1
ATOM 670 N N . GLY A 1 96 ? 3.286 -6.899 -2.635 1.00 92.62 96 GLY A N 1
ATOM 671 C CA . GLY A 1 96 ? 2.413 -5.725 -2.748 1.00 92.62 96 GLY A CA 1
ATOM 672 C C . GLY A 1 96 ? 0.939 -6.100 -2.932 1.00 92.62 96 GLY A C 1
ATOM 673 O O . GLY A 1 96 ? 0.065 -5.536 -2.270 1.00 92.62 96 GLY A O 1
ATOM 674 N N . GLY A 1 97 ? 0.666 -7.105 -3.768 1.00 94.81 97 GLY A N 1
ATOM 675 C CA . GLY A 1 97 ? -0.669 -7.656 -3.995 1.00 94.81 97 GLY A CA 1
ATOM 676 C C . GLY A 1 97 ? -1.274 -8.275 -2.738 1.00 94.81 97 GLY A C 1
ATOM 677 O O . GLY A 1 97 ? -2.415 -7.967 -2.394 1.00 94.81 97 GLY A O 1
ATOM 678 N N . ALA A 1 98 ? -0.505 -9.087 -2.010 1.00 96.25 98 ALA A N 1
ATOM 679 C CA . ALA A 1 98 ? -0.945 -9.694 -0.756 1.00 96.25 98 ALA A CA 1
ATOM 680 C C . ALA A 1 98 ? -1.253 -8.636 0.315 1.00 96.25 98 ALA A C 1
ATOM 682 O O . ALA A 1 98 ? -2.281 -8.722 0.992 1.00 96.25 98 ALA A O 1
ATOM 683 N N . MET A 1 99 ? -0.407 -7.607 0.437 1.00 93.31 99 MET A N 1
ATOM 684 C CA . MET A 1 99 ? -0.623 -6.491 1.363 1.00 93.31 99 MET A CA 1
ATOM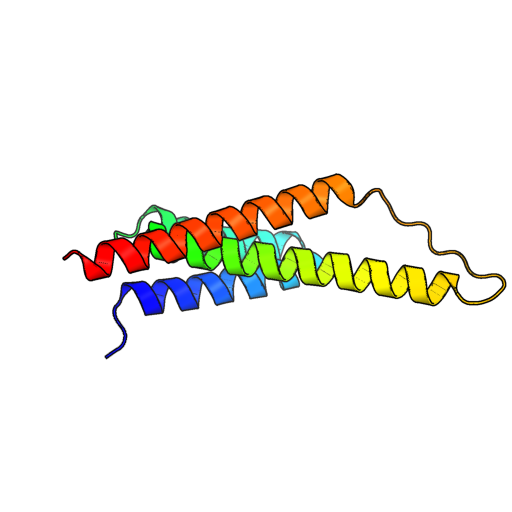 685 C C . MET A 1 99 ? -1.895 -5.716 1.024 1.00 93.31 99 MET A C 1
ATOM 687 O O . MET A 1 99 ? -2.725 -5.487 1.905 1.00 93.31 99 MET A O 1
ATOM 691 N N . LEU A 1 100 ? -2.086 -5.367 -0.250 1.00 94.25 100 LEU A N 1
ATOM 692 C CA . LEU A 1 100 ? -3.283 -4.666 -0.701 1.00 94.25 100 LEU A CA 1
ATOM 693 C C . LEU A 1 100 ? -4.544 -5.504 -0.456 1.00 94.25 100 LEU A C 1
ATOM 695 O O . LEU A 1 100 ? -5.515 -5.000 0.109 1.00 94.25 100 LEU A O 1
ATOM 699 N N . ALA A 1 101 ? -4.519 -6.789 -0.816 1.00 96.62 101 ALA A N 1
ATOM 700 C CA . ALA A 1 101 ? -5.637 -7.701 -0.598 1.00 96.62 101 ALA A CA 1
ATOM 701 C C . ALA A 1 101 ? -5.995 -7.807 0.893 1.00 96.62 101 ALA A C 1
ATOM 703 O O . ALA A 1 101 ? -7.162 -7.659 1.261 1.00 96.62 101 ALA A O 1
ATOM 704 N N . ALA A 1 102 ? -5.000 -7.984 1.766 1.00 95.19 102 ALA A N 1
ATOM 705 C CA . ALA A 1 102 ? -5.207 -8.017 3.211 1.00 95.19 102 ALA A CA 1
ATOM 706 C C . ALA A 1 102 ? -5.798 -6.696 3.736 1.00 95.19 102 ALA A C 1
ATOM 708 O O . ALA A 1 102 ? -6.768 -6.712 4.497 1.00 95.19 102 ALA A O 1
ATOM 709 N N . GLY A 1 103 ? -5.267 -5.551 3.294 1.00 93.44 103 GLY A N 1
ATOM 710 C CA . GLY A 1 103 ? -5.772 -4.228 3.663 1.00 93.44 103 GLY A CA 1
ATOM 711 C C . GLY A 1 103 ? -7.234 -4.014 3.264 1.00 93.44 103 GLY A C 1
ATOM 712 O O . GLY A 1 103 ? -8.050 -3.577 4.085 1.00 93.44 103 GLY A O 1
ATOM 713 N N . VAL A 1 104 ? -7.597 -4.399 2.038 1.00 93.81 104 VAL A N 1
ATOM 714 C CA . VAL A 1 104 ? -8.974 -4.317 1.529 1.00 93.81 104 VAL A CA 1
ATOM 715 C C . VAL A 1 104 ? -9.906 -5.231 2.322 1.00 93.81 104 VAL A C 1
ATOM 717 O O . VAL A 1 104 ? -10.956 -4.776 2.776 1.00 93.81 104 VAL A O 1
ATOM 720 N N . LEU A 1 105 ? -9.519 -6.487 2.562 1.00 95.25 105 LEU A N 1
ATOM 721 C CA . LEU A 1 105 ? -10.328 -7.441 3.330 1.00 95.25 105 LEU A CA 1
ATOM 722 C C . LEU A 1 105 ? -10.592 -6.952 4.760 1.00 95.25 105 LEU A C 1
ATOM 724 O O . LEU A 1 105 ? -11.728 -7.020 5.238 1.00 95.25 105 LEU A O 1
ATOM 728 N N . LEU A 1 106 ? -9.576 -6.401 5.429 1.00 92.19 106 LEU A N 1
ATOM 729 C CA . LEU A 1 106 ? -9.731 -5.799 6.756 1.00 92.19 106 LEU A CA 1
ATOM 730 C C . LEU A 1 106 ? -10.683 -4.598 6.727 1.00 92.19 106 LEU A C 1
ATOM 732 O O . LEU A 1 106 ? -11.564 -4.484 7.583 1.00 92.19 106 LEU A O 1
ATOM 736 N N . SER A 1 107 ? -10.551 -3.739 5.717 1.00 89.56 107 SER A N 1
ATOM 737 C CA . SER A 1 107 ? -11.397 -2.553 5.538 1.00 89.56 107 SER A CA 1
ATOM 738 C C . SER A 1 107 ? -12.865 -2.932 5.323 1.00 89.56 107 SER A C 1
ATOM 740 O O . SER A 1 107 ? -13.756 -2.394 5.987 1.00 89.56 107 SER A O 1
ATOM 742 N N . VAL A 1 108 ? -13.123 -3.919 4.460 1.00 91.12 108 VAL A N 1
ATOM 743 C CA . VAL A 1 108 ? -14.466 -4.468 4.223 1.00 91.12 108 VAL A CA 1
ATOM 744 C C . VAL A 1 108 ? -15.022 -5.107 5.497 1.00 91.12 108 VAL A C 1
ATOM 746 O O . VAL A 1 108 ? -16.169 -4.846 5.861 1.00 91.12 108 VAL A O 1
ATOM 749 N N . GLY A 1 109 ? -14.216 -5.880 6.227 1.00 88.62 109 GLY A N 1
ATOM 750 C CA . GLY A 1 109 ? -14.630 -6.510 7.483 1.00 88.62 109 GLY A CA 1
ATOM 751 C C . GLY A 1 109 ? -15.085 -5.505 8.548 1.00 88.62 109 GLY A C 1
ATOM 752 O O . GLY A 1 109 ? -16.089 -5.738 9.229 1.00 88.62 109 GLY A O 1
ATOM 753 N N . VAL A 1 110 ? -14.401 -4.360 8.660 1.00 86.44 110 VAL A N 1
ATOM 754 C CA . VAL A 1 110 ? -14.798 -3.260 9.559 1.00 86.44 110 VAL A CA 1
ATOM 755 C C . VAL A 1 110 ? -16.143 -2.661 9.140 1.00 86.44 110 VAL A C 1
ATOM 757 O O . VAL A 1 110 ? -17.012 -2.459 9.992 1.00 86.44 110 VAL A O 1
ATOM 760 N N . LEU A 1 111 ? -16.353 -2.423 7.841 1.00 85.25 111 LEU A N 1
ATOM 761 C CA . LEU A 1 111 ? -17.618 -1.890 7.321 1.00 85.25 111 LEU A CA 1
ATOM 762 C C . LEU A 1 111 ? -18.790 -2.853 7.549 1.00 85.25 111 LEU A C 1
ATOM 764 O O . LEU A 1 111 ? -19.866 -2.420 7.960 1.00 85.25 111 LEU A O 1
ATOM 768 N N . VAL A 1 112 ? -18.583 -4.152 7.319 1.00 89.12 112 VAL A N 1
ATOM 769 C CA . VAL A 1 112 ? -19.619 -5.179 7.504 1.00 89.12 112 VAL A CA 1
ATOM 770 C C . VAL A 1 112 ? -19.992 -5.326 8.980 1.00 89.12 112 VAL A C 1
ATOM 772 O O . VAL A 1 112 ? -21.181 -5.371 9.298 1.00 89.12 112 VAL A O 1
ATOM 775 N N . ARG A 1 113 ? -19.014 -5.347 9.899 1.00 82.19 113 ARG A N 1
ATOM 776 C CA . ARG A 1 113 ? -19.294 -5.390 11.348 1.00 82.19 113 ARG A CA 1
ATOM 777 C C . ARG A 1 113 ? -20.035 -4.144 11.822 1.00 82.19 113 ARG A C 1
ATOM 779 O O . ARG A 1 113 ? -21.033 -4.272 12.519 1.00 82.19 113 ARG A O 1
ATOM 786 N N . GLY A 1 114 ? -19.619 -2.959 11.378 1.00 77.50 114 GLY A N 1
ATOM 787 C CA . GLY A 1 114 ? -20.246 -1.691 11.766 1.00 77.50 114 GLY A CA 1
ATOM 788 C C . GLY A 1 114 ? -21.647 -1.433 11.193 1.00 77.50 114 GLY A C 1
ATOM 789 O O . GLY A 1 114 ? -22.212 -0.382 11.495 1.00 77.50 114 GLY A O 1
ATOM 790 N N . ARG A 1 115 ? -22.170 -2.328 10.339 1.00 77.62 115 ARG A N 1
ATOM 791 C CA . ARG A 1 115 ? -23.574 -2.357 9.884 1.00 77.62 115 ARG A CA 1
ATOM 792 C C . ARG A 1 115 ? -24.448 -3.333 10.678 1.00 77.62 115 ARG A C 1
ATOM 794 O O . ARG A 1 115 ? -25.664 -3.254 10.566 1.00 77.62 115 ARG A O 1
ATOM 801 N N . ARG A 1 116 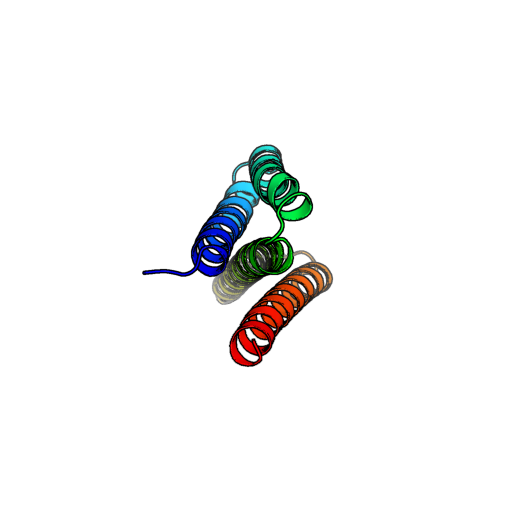? -23.843 -4.289 11.394 1.00 74.06 116 ARG A N 1
ATOM 802 C CA . ARG A 1 116 ? -24.556 -5.308 12.186 1.00 74.06 116 ARG A CA 1
ATOM 803 C C . ARG A 1 116 ? -24.759 -4.902 13.650 1.00 74.06 116 ARG A C 1
ATOM 805 O O . ARG A 1 116 ? -25.556 -5.541 14.325 1.00 74.06 116 ARG A O 1
ATOM 812 N N . SER A 1 117 ? -24.014 -3.905 14.124 1.00 58.00 117 SER A N 1
ATOM 813 C CA . SER A 1 117 ? -24.176 -3.249 15.430 1.00 58.00 117 SER A CA 1
ATOM 814 C C . SER A 1 117 ? -25.029 -1.999 15.295 1.00 58.00 117 SER A C 1
ATOM 816 O O . SER A 1 117 ? -25.787 -1.730 16.245 1.00 58.00 117 SER A O 1
#